Protein AF-A0A6P7G5J7-F1 (afdb_monomer_lite)

Structure (mmCIF, N/CA/C/O backbone):
data_AF-A0A6P7G5J7-F1
#
_entry.id   AF-A0A6P7G5J7-F1
#
loop_
_atom_site.group_PDB
_atom_site.id
_atom_site.type_symbol
_atom_site.label_atom_id
_atom_site.label_alt_id
_atom_site.label_comp_id
_atom_site.label_asym_id
_atom_site.label_entity_id
_atom_site.label_seq_id
_atom_site.pdbx_PDB_ins_code
_atom_site.Cartn_x
_atom_site.Cartn_y
_atom_site.Cartn_z
_atom_site.occupancy
_atom_site.B_iso_or_equiv
_atom_site.auth_seq_id
_atom_site.auth_comp_id
_atom_site.auth_asym_id
_atom_site.auth_atom_id
_atom_site.pdbx_PDB_model_num
ATOM 1 N N . MET A 1 1 ? -29.797 8.808 -17.579 1.00 51.16 1 MET A N 1
ATOM 2 C CA . MET A 1 1 ? -28.563 9.620 -17.693 1.00 51.16 1 MET A CA 1
ATOM 3 C C . MET A 1 1 ? -28.297 10.462 -16.446 1.00 51.16 1 MET A C 1
ATOM 5 O O . MET A 1 1 ? -27.320 10.175 -15.778 1.00 51.16 1 MET A O 1
ATOM 9 N N . LYS A 1 2 ? -29.173 11.398 -16.034 1.00 41.66 2 LYS A N 1
ATOM 10 C CA . LYS A 1 2 ? -28.942 12.222 -14.821 1.00 41.66 2 LYS A CA 1
ATOM 11 C C . LYS A 1 2 ? -28.760 11.422 -13.517 1.00 41.66 2 LYS A C 1
ATOM 13 O O . LYS A 1 2 ? -27.904 11.773 -12.726 1.00 41.66 2 LYS A O 1
ATOM 18 N N . LYS A 1 3 ? -29.496 10.318 -13.315 1.00 38.56 3 LYS A N 1
ATOM 19 C CA . LYS A 1 3 ? -29.388 9.485 -12.096 1.00 38.56 3 LYS A CA 1
ATOM 20 C C . LYS A 1 3 ? -28.035 8.772 -11.934 1.00 38.56 3 LYS A C 1
ATOM 22 O O . LYS A 1 3 ? -27.563 8.661 -10.816 1.00 38.56 3 LYS A O 1
ATOM 27 N N . ILE A 1 4 ? -27.414 8.334 -13.034 1.00 55.72 4 ILE A N 1
ATOM 28 C CA . ILE A 1 4 ? -26.093 7.675 -13.016 1.00 55.72 4 ILE A CA 1
ATOM 29 C C . ILE A 1 4 ? -25.007 8.699 -12.684 1.00 55.72 4 ILE A C 1
ATOM 31 O O . ILE A 1 4 ? -24.205 8.457 -11.797 1.00 55.72 4 ILE A O 1
ATOM 35 N N . VAL A 1 5 ? -25.066 9.877 -13.312 1.00 53.00 5 VAL A N 1
ATOM 36 C CA . VAL A 1 5 ? -24.127 10.981 -13.055 1.00 53.00 5 VAL A CA 1
ATOM 37 C C . VAL A 1 5 ? -24.257 11.511 -11.623 1.00 53.00 5 VAL A C 1
ATOM 39 O O . VAL A 1 5 ? -23.260 11.797 -10.978 1.00 53.00 5 VAL A O 1
ATOM 42 N N . ILE A 1 6 ? -25.479 11.592 -11.087 1.00 53.84 6 ILE A N 1
ATOM 43 C CA . ILE A 1 6 ? -25.705 11.967 -9.684 1.00 53.84 6 ILE A CA 1
ATOM 44 C C . ILE A 1 6 ? -25.124 10.912 -8.742 1.00 53.84 6 ILE A C 1
ATOM 46 O O . ILE A 1 6 ? -24.536 11.287 -7.741 1.00 53.84 6 ILE A O 1
ATOM 50 N N . CYS A 1 7 ? -25.245 9.620 -9.063 1.00 50.38 7 CYS A N 1
ATOM 51 C CA . CYS A 1 7 ? -24.717 8.543 -8.228 1.00 50.38 7 CYS A CA 1
ATOM 52 C C . CYS A 1 7 ? -23.184 8.521 -8.224 1.00 50.38 7 CYS A C 1
ATOM 54 O O . CYS A 1 7 ? -22.593 8.385 -7.163 1.00 50.38 7 CYS A O 1
ATOM 56 N N . THR A 1 8 ? -22.542 8.730 -9.377 1.00 57.41 8 THR A N 1
ATOM 57 C CA . THR A 1 8 ? -21.076 8.819 -9.469 1.00 57.41 8 THR A CA 1
ATOM 58 C C . THR A 1 8 ? -20.538 10.080 -8.798 1.00 57.41 8 THR A C 1
ATOM 60 O O . THR A 1 8 ? -19.510 10.018 -8.142 1.00 57.41 8 THR A O 1
ATOM 63 N N . ILE A 1 9 ? -21.244 11.214 -8.901 1.00 57.28 9 ILE A N 1
ATOM 64 C CA . ILE A 1 9 ? -20.874 12.458 -8.207 1.00 57.28 9 ILE A CA 1
ATOM 65 C C . ILE A 1 9 ? -21.095 12.331 -6.693 1.00 57.28 9 ILE A C 1
ATOM 67 O O . ILE A 1 9 ? -20.261 12.802 -5.930 1.00 57.28 9 ILE A O 1
ATOM 71 N N . LEU A 1 10 ? -22.172 11.672 -6.243 1.00 55.81 10 LEU A N 1
ATOM 72 C CA . LEU A 1 10 ? -22.393 11.398 -4.817 1.00 55.81 10 LEU A CA 1
ATOM 73 C C . LEU A 1 10 ? -21.332 10.453 -4.255 1.00 55.81 10 LEU A C 1
ATOM 75 O O . LEU A 1 10 ? -20.874 10.671 -3.143 1.00 55.81 10 LEU A O 1
ATOM 79 N N . PHE A 1 11 ? -20.955 9.423 -5.014 1.00 59.53 11 PHE A N 1
ATOM 80 C CA . PHE A 1 11 ? -19.920 8.471 -4.624 1.00 59.53 11 PHE A CA 1
ATOM 81 C C . PHE A 1 11 ? -18.559 9.168 -4.526 1.00 59.53 11 PHE A C 1
ATOM 83 O O . PHE A 1 11 ? -17.889 9.055 -3.511 1.00 59.53 11 PHE A O 1
ATOM 90 N N . TYR A 1 12 ? -18.222 10.008 -5.509 1.00 59.34 12 TYR A N 1
ATOM 91 C CA . TYR A 1 12 ? -17.001 10.816 -5.497 1.00 59.34 12 TYR A CA 1
ATOM 92 C C . TYR A 1 12 ? -16.969 11.813 -4.324 1.00 59.34 12 TYR A C 1
ATOM 94 O O . TYR A 1 12 ? -15.957 11.933 -3.643 1.00 59.34 12 TYR A O 1
ATOM 102 N N . LEU A 1 13 ? -18.090 12.489 -4.033 1.00 55.44 13 LEU A N 1
ATOM 103 C CA . LEU A 1 13 ? -18.217 13.400 -2.885 1.00 55.44 13 LEU A CA 1
ATOM 104 C C . LEU A 1 13 ? -18.163 12.670 -1.535 1.00 55.44 13 LEU A C 1
ATOM 106 O O . LEU A 1 13 ? -17.627 13.213 -0.574 1.00 55.44 13 LEU A O 1
ATOM 110 N N . PHE A 1 14 ? -18.702 11.454 -1.458 1.00 57.22 14 PHE A N 1
ATOM 111 C CA . PHE A 1 14 ? -18.655 10.619 -0.260 1.00 57.22 14 PHE A CA 1
ATOM 112 C C . PHE A 1 14 ? -17.237 10.099 0.002 1.00 57.22 14 PHE A C 1
ATOM 114 O O . PHE A 1 14 ? -16.757 10.190 1.129 1.00 57.22 14 PHE A O 1
ATOM 121 N N . SER A 1 15 ? -16.522 9.670 -1.044 1.00 56.22 15 SER A N 1
ATOM 122 C CA . SER A 1 15 ? -15.123 9.252 -0.942 1.00 56.22 15 SER A CA 1
ATOM 123 C C . SER A 1 15 ? -14.214 10.368 -0.421 1.00 56.22 15 SER A C 1
ATOM 125 O O . SER A 1 15 ? -13.248 10.051 0.262 1.00 56.22 15 SER A O 1
ATOM 127 N N . ILE A 1 16 ? -14.501 11.649 -0.683 1.00 56.72 16 ILE A N 1
ATOM 128 C CA . ILE A 1 16 ? -13.696 12.791 -0.193 1.00 56.72 16 ILE A CA 1
ATOM 129 C C . ILE A 1 16 ? -13.901 13.046 1.315 1.00 56.72 16 ILE A C 1
ATOM 131 O O . ILE A 1 16 ? -13.010 13.565 1.975 1.00 56.72 16 ILE A O 1
ATOM 135 N N . ALA A 1 17 ? -15.040 12.652 1.893 1.00 56.09 17 ALA A N 1
ATOM 136 C CA . ALA A 1 17 ? -15.382 12.937 3.293 1.00 56.09 17 ALA A CA 1
ATOM 137 C C . ALA A 1 17 ? -14.963 11.839 4.293 1.00 56.09 17 ALA A C 1
ATOM 139 O O . ALA A 1 17 ? -15.241 11.952 5.489 1.00 56.09 17 ALA A O 1
ATOM 140 N N . GLN A 1 18 ? -14.347 10.754 3.821 1.00 57.25 18 GLN A N 1
ATOM 141 C CA . GLN A 1 18 ? -14.057 9.581 4.641 1.00 57.25 18 GLN A CA 1
ATOM 142 C C . GLN A 1 18 ? -12.761 9.783 5.445 1.00 57.25 18 GLN A C 1
ATOM 144 O O . GLN A 1 18 ? -11.686 9.935 4.873 1.00 57.25 18 GLN A O 1
ATOM 149 N N . SER A 1 19 ? -12.859 9.720 6.776 1.00 66.75 19 SER A N 1
ATOM 150 C CA . SER A 1 19 ? -11.716 9.766 7.704 1.00 66.75 19 SER A CA 1
ATOM 151 C C . SER A 1 19 ? -10.911 8.462 7.775 1.00 66.75 19 SER A C 1
ATOM 153 O O . SER A 1 19 ? -10.028 8.351 8.611 1.00 66.75 19 SER A O 1
ATOM 155 N N . ASN A 1 20 ? -11.280 7.453 6.988 1.00 82.25 20 ASN A N 1
ATOM 156 C CA . ASN A 1 20 ? -10.673 6.125 6.972 1.00 82.25 20 ASN A CA 1
ATOM 157 C C . ASN A 1 20 ? -10.492 5.684 5.519 1.00 82.25 20 ASN A C 1
ATOM 159 O O . ASN A 1 20 ? -11.164 6.205 4.622 1.00 82.25 20 ASN A O 1
ATOM 163 N N . LEU A 1 21 ? -9.644 4.686 5.289 1.00 89.06 21 LEU A N 1
ATOM 164 C CA . LEU A 1 21 ? -9.471 4.125 3.953 1.00 89.06 21 LEU A CA 1
ATOM 165 C C . LEU A 1 21 ? -10.688 3.285 3.543 1.00 89.06 21 LEU A C 1
ATOM 167 O O . LEU A 1 21 ? -11.358 2.657 4.367 1.00 89.06 21 LEU A O 1
ATOM 171 N N . GLU A 1 22 ? -10.971 3.264 2.242 1.00 91.25 22 GLU A N 1
ATOM 172 C CA . GLU A 1 22 ? -12.035 2.437 1.677 1.00 91.25 22 GLU A CA 1
ATOM 173 C C . GLU A 1 22 ? -11.659 0.952 1.777 1.00 91.25 22 GLU A C 1
ATOM 175 O O . GLU A 1 22 ? -10.608 0.540 1.282 1.00 91.25 22 GLU A O 1
ATOM 180 N N . VAL A 1 23 ? -12.512 0.156 2.436 1.00 93.25 23 VAL A N 1
ATOM 181 C CA . VAL A 1 23 ? -12.349 -1.301 2.525 1.00 93.25 23 VAL A CA 1
ATOM 182 C C . VAL A 1 23 ? -12.931 -1.939 1.277 1.00 93.25 23 VAL A C 1
ATOM 184 O O . VAL A 1 23 ? -14.137 -1.849 1.054 1.00 93.25 23 VAL A O 1
ATOM 187 N N . VAL A 1 24 ? -12.097 -2.648 0.524 1.00 94.94 24 VAL A N 1
ATOM 188 C CA . VAL A 1 24 ? -12.518 -3.400 -0.663 1.00 94.94 24 VAL A CA 1
ATOM 189 C C . VAL A 1 24 ? -12.300 -4.896 -0.459 1.00 94.94 24 VAL A C 1
ATOM 191 O O . VAL A 1 24 ? -11.467 -5.318 0.344 1.00 94.94 24 VAL A O 1
ATOM 194 N N . GLN A 1 25 ? -13.071 -5.715 -1.171 1.00 94.00 25 GLN A N 1
ATOM 195 C CA . GLN A 1 25 ? -12.894 -7.172 -1.182 1.00 94.00 25 GLN A CA 1
ATOM 196 C C . GLN A 1 25 ? -11.885 -7.597 -2.258 1.00 94.00 25 GLN A C 1
ATOM 198 O O . GLN A 1 25 ? -11.634 -6.855 -3.205 1.00 94.00 25 GLN A O 1
ATOM 203 N N . ASP A 1 26 ? -11.357 -8.820 -2.163 1.00 93.88 26 ASP A N 1
ATOM 204 C CA . ASP A 1 26 ? -10.349 -9.348 -3.098 1.00 93.88 26 ASP A CA 1
ATOM 205 C C . ASP A 1 26 ? -10.775 -9.239 -4.576 1.00 93.88 26 ASP A C 1
ATOM 207 O O . ASP A 1 26 ? -9.980 -8.845 -5.429 1.00 93.88 26 ASP A O 1
ATOM 211 N N . GLU A 1 27 ? -12.034 -9.549 -4.901 1.00 92.94 27 GLU A N 1
ATOM 212 C CA . GLU A 1 27 ? -12.549 -9.464 -6.277 1.00 92.94 27 GLU A CA 1
ATOM 213 C C . GLU A 1 27 ? -12.561 -8.025 -6.812 1.00 92.94 27 GLU A C 1
ATOM 215 O O . GLU A 1 27 ? -12.202 -7.776 -7.966 1.00 92.94 27 GLU A O 1
ATOM 220 N N . GLU A 1 28 ? -12.946 -7.076 -5.961 1.00 94.38 28 GLU A N 1
ATOM 221 C CA . GLU A 1 28 ? -12.991 -5.654 -6.286 1.00 94.38 28 GLU A CA 1
ATOM 222 C C . GLU A 1 28 ? -11.585 -5.073 -6.412 1.00 94.38 28 GLU A C 1
ATOM 224 O O . GLU A 1 28 ? -11.302 -4.371 -7.383 1.00 94.38 28 GLU A O 1
ATOM 229 N N . LEU A 1 29 ? -10.674 -5.449 -5.511 1.00 94.38 29 LEU A N 1
ATOM 230 C CA . LEU A 1 29 ? -9.266 -5.090 -5.613 1.00 94.38 29 LEU A CA 1
ATOM 231 C C . LEU A 1 29 ? -8.676 -5.561 -6.948 1.00 94.38 29 LEU A C 1
ATOM 233 O O . LEU A 1 29 ? -8.017 -4.797 -7.651 1.00 94.38 29 LEU A O 1
ATOM 237 N N . MET A 1 30 ? -8.932 -6.813 -7.329 1.00 94.31 30 MET A N 1
ATOM 238 C CA . MET A 1 30 ? -8.452 -7.358 -8.599 1.00 94.31 30 MET A CA 1
ATOM 239 C C . MET A 1 30 ? -9.044 -6.627 -9.806 1.00 94.31 30 MET A C 1
ATOM 241 O O . MET A 1 30 ? -8.376 -6.509 -10.835 1.00 94.31 30 MET A O 1
ATOM 245 N N . ASN A 1 31 ? -10.279 -6.135 -9.703 1.00 94.44 31 ASN A N 1
ATOM 246 C CA . ASN A 1 31 ? -10.868 -5.285 -10.728 1.00 94.44 31 ASN A CA 1
ATOM 247 C C . ASN A 1 31 ? -10.163 -3.921 -10.792 1.00 94.44 31 ASN A C 1
ATOM 249 O O . ASN A 1 31 ? -9.727 -3.536 -11.874 1.00 94.44 31 ASN A O 1
ATOM 253 N N . LEU A 1 32 ? -9.956 -3.255 -9.650 1.00 94.31 32 LEU A N 1
ATOM 254 C CA . LEU A 1 32 ? -9.234 -1.979 -9.564 1.00 94.31 32 LEU A CA 1
ATOM 255 C C . LEU A 1 32 ? -7.828 -2.079 -10.161 1.00 94.31 32 LEU A C 1
ATOM 257 O O . LEU A 1 32 ? -7.461 -1.261 -10.995 1.00 94.31 32 LEU A O 1
ATOM 261 N N . ILE A 1 33 ? -7.063 -3.117 -9.814 1.00 94.56 33 ILE A N 1
ATOM 262 C CA . ILE A 1 33 ? -5.709 -3.343 -10.351 1.00 94.56 33 ILE A CA 1
ATOM 263 C C . ILE A 1 33 ? -5.716 -3.491 -11.885 1.00 94.56 33 ILE A C 1
ATOM 265 O O . ILE A 1 33 ? -4.732 -3.155 -12.544 1.00 94.56 33 ILE A O 1
ATOM 269 N N . ARG A 1 34 ? -6.801 -4.015 -12.471 1.00 94.06 34 ARG A N 1
ATOM 270 C CA . ARG A 1 34 ? -6.931 -4.205 -13.925 1.00 94.06 34 ARG A CA 1
ATOM 271 C C . ARG A 1 34 ? -7.385 -2.947 -14.653 1.00 94.06 34 ARG A C 1
ATOM 273 O O . ARG A 1 34 ? -6.992 -2.751 -15.801 1.00 94.06 34 ARG A O 1
ATOM 280 N N . THR A 1 35 ? -8.260 -2.156 -14.041 1.00 94.62 35 THR A N 1
ATOM 281 C CA . THR A 1 35 ? -8.862 -0.981 -14.683 1.00 94.62 35 THR A CA 1
ATOM 282 C C . THR A 1 35 ? -8.034 0.276 -14.470 1.00 94.62 35 THR A C 1
ATOM 284 O O . THR A 1 35 ? -7.928 1.103 -15.374 1.00 94.62 35 THR A O 1
ATOM 287 N N . GLU A 1 36 ? -7.428 0.408 -13.295 1.00 94.94 36 GLU A N 1
ATOM 288 C CA . GLU A 1 36 ? -6.725 1.605 -12.864 1.00 94.94 36 GLU A CA 1
ATOM 289 C C . GLU A 1 36 ? -5.216 1.466 -13.048 1.00 94.94 36 GLU A C 1
ATOM 291 O O . GLU A 1 36 ? -4.619 0.405 -12.866 1.00 94.94 36 GLU A O 1
ATOM 296 N N . LYS A 1 37 ? -4.568 2.578 -13.405 1.00 94.44 37 LYS A N 1
ATOM 297 C CA . LYS A 1 37 ? -3.117 2.595 -13.643 1.00 94.44 37 LYS A CA 1
ATOM 298 C C . LYS A 1 37 ? -2.316 2.491 -12.352 1.00 94.44 37 LYS A C 1
ATOM 300 O O . LYS A 1 37 ? -1.255 1.877 -12.344 1.00 94.44 37 LYS A O 1
ATOM 305 N N . HIS A 1 38 ? -2.805 3.114 -11.288 1.00 96.31 38 HIS A N 1
ATOM 306 C CA . HIS A 1 38 ? -2.085 3.278 -10.035 1.00 96.31 38 HIS A CA 1
ATOM 307 C C . HIS A 1 38 ? -3.022 2.943 -8.880 1.00 96.31 38 HIS A C 1
ATOM 309 O O . HIS A 1 38 ? -4.044 3.606 -8.701 1.00 96.31 38 HIS A O 1
ATOM 315 N N . VAL A 1 39 ? -2.681 1.913 -8.108 1.00 96.75 39 VAL A N 1
ATOM 316 C CA . VAL A 1 39 ? -3.473 1.472 -6.953 1.00 96.75 39 VAL A CA 1
ATOM 317 C C . VAL A 1 39 ? -2.530 1.184 -5.795 1.00 96.75 39 VAL A C 1
ATOM 319 O O . VAL A 1 39 ? -1.626 0.366 -5.920 1.00 96.75 39 VAL A O 1
ATOM 322 N N . ILE A 1 40 ? -2.722 1.856 -4.671 1.00 96.75 40 ILE A N 1
ATOM 323 C CA . ILE A 1 40 ? -2.019 1.632 -3.412 1.00 96.75 40 ILE A CA 1
ATOM 324 C C . ILE A 1 40 ? -2.954 0.855 -2.494 1.00 96.75 40 ILE A C 1
ATOM 326 O O . ILE A 1 40 ? -4.102 1.243 -2.277 1.00 96.75 40 ILE A O 1
ATOM 330 N N . VAL A 1 41 ? -2.451 -0.256 -1.971 1.00 96.38 41 VAL A N 1
ATOM 331 C CA . VAL A 1 41 ? -3.218 -1.215 -1.183 1.00 96.38 41 VAL A CA 1
ATOM 332 C C . VAL A 1 41 ? -2.527 -1.428 0.149 1.00 96.38 41 VAL A C 1
ATOM 334 O O . VAL A 1 41 ? -1.368 -1.847 0.186 1.00 96.38 41 VAL A O 1
ATOM 337 N N . LEU A 1 42 ? -3.258 -1.181 1.232 1.00 96.19 42 LEU A N 1
ATOM 338 C CA . LEU A 1 42 ? -2.882 -1.608 2.573 1.00 96.19 42 LEU A CA 1
ATOM 339 C C . LEU A 1 42 ? -3.550 -2.952 2.877 1.00 96.19 42 LEU A C 1
ATOM 341 O O . LEU A 1 42 ? -4.763 -3.019 3.078 1.00 96.19 42 LEU A O 1
ATOM 345 N N . PHE A 1 43 ? -2.762 -4.020 2.938 1.00 95.25 43 PHE A N 1
ATOM 346 C CA . PHE A 1 43 ? -3.212 -5.284 3.506 1.00 95.25 43 PHE A CA 1
ATOM 347 C C . PHE A 1 43 ? -3.097 -5.218 5.027 1.00 95.25 43 PHE A C 1
ATOM 349 O O . PHE A 1 43 ? -2.013 -4.997 5.575 1.00 95.25 43 PHE A O 1
ATOM 356 N N . SER A 1 44 ? -4.233 -5.407 5.689 1.00 93.50 44 SER A N 1
ATOM 357 C CA . SER A 1 44 ? -4.411 -5.279 7.132 1.00 93.50 44 SER A CA 1
ATOM 358 C C . SER A 1 44 ? -5.059 -6.538 7.718 1.00 93.50 44 SER A C 1
ATOM 360 O O . SER A 1 44 ? -5.664 -7.347 7.008 1.00 93.50 44 SER A O 1
ATOM 362 N N . ARG A 1 45 ? -4.953 -6.688 9.038 1.00 90.94 45 ARG A N 1
ATOM 363 C CA . ARG A 1 45 ? -5.637 -7.714 9.828 1.00 90.94 45 ARG A CA 1
ATOM 364 C C . ARG A 1 45 ? -6.398 -7.056 10.962 1.00 90.94 45 ARG A C 1
ATOM 366 O O . ARG A 1 45 ? -5.979 -6.037 11.506 1.00 90.94 45 ARG A O 1
ATOM 373 N N . LYS A 1 46 ? -7.479 -7.699 11.389 1.00 87.50 46 LYS A N 1
ATOM 374 C CA . LYS A 1 46 ? -8.169 -7.320 12.626 1.00 87.50 46 LYS A CA 1
ATOM 375 C C . LYS A 1 46 ? -7.238 -7.393 13.842 1.00 87.50 46 LYS A C 1
ATOM 377 O O . LYS A 1 46 ? -6.417 -8.303 13.954 1.00 87.50 46 LYS A O 1
ATOM 382 N N . TYR A 1 47 ? -7.445 -6.476 14.789 1.00 85.88 47 TYR A N 1
ATOM 383 C CA . TYR A 1 47 ? -6.706 -6.400 16.059 1.00 85.88 47 TYR A CA 1
ATOM 384 C C . TYR A 1 47 ? -5.193 -6.180 15.881 1.00 85.88 47 TYR A C 1
ATOM 386 O O . TYR A 1 47 ? -4.381 -6.796 16.572 1.00 85.88 47 TYR A O 1
ATOM 394 N N . CYS A 1 48 ? -4.821 -5.307 14.946 1.00 88.44 48 CYS A N 1
ATOM 395 C CA . CYS A 1 48 ? -3.442 -4.998 14.591 1.00 88.44 48 CYS A CA 1
ATOM 396 C C . CYS A 1 48 ? -3.156 -3.502 14.802 1.00 88.44 48 CYS A C 1
ATOM 398 O O . CYS A 1 48 ? -3.478 -2.679 13.954 1.00 88.44 48 CYS A O 1
ATOM 400 N N . GLU A 1 49 ? -2.502 -3.154 15.913 1.00 90.44 49 GLU A N 1
ATOM 401 C CA . GLU A 1 49 ? -2.179 -1.755 16.252 1.00 90.44 49 GLU A CA 1
A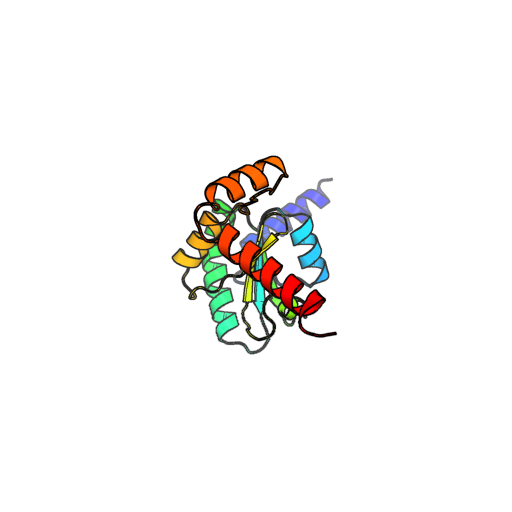TOM 402 C C . GLU A 1 49 ? -1.262 -1.094 15.209 1.00 90.44 49 GLU A C 1
ATOM 404 O O . GLU A 1 49 ? -1.436 0.066 14.843 1.00 90.44 49 GLU A O 1
ATOM 409 N N . SER A 1 50 ? -0.294 -1.843 14.671 1.00 90.50 50 SER A N 1
ATOM 410 C CA . SER A 1 50 ? 0.562 -1.343 13.592 1.00 90.50 50 SER A CA 1
ATOM 411 C C . SER A 1 50 ? -0.228 -1.064 12.315 1.00 90.50 50 SER A C 1
ATOM 413 O O . SER A 1 50 ? 0.114 -0.133 11.594 1.00 90.50 50 SER A O 1
ATOM 415 N N . CYS A 1 51 ? -1.283 -1.828 12.037 1.00 92.56 51 CYS A N 1
ATOM 416 C CA . CYS A 1 51 ? -2.132 -1.620 10.873 1.00 92.56 51 CYS A CA 1
ATOM 417 C C . CYS A 1 51 ? -2.921 -0.310 10.991 1.00 92.56 51 CYS A C 1
ATOM 419 O O . CYS A 1 51 ? -2.987 0.433 10.015 1.00 92.56 51 CYS A O 1
ATOM 421 N N . ASP A 1 52 ? -3.422 0.006 12.189 1.00 92.31 52 ASP A N 1
ATOM 422 C CA . ASP A 1 52 ? -4.114 1.271 12.463 1.00 92.31 52 ASP A CA 1
ATOM 423 C C . ASP A 1 52 ? -3.178 2.472 12.247 1.00 92.31 52 ASP A C 1
ATOM 425 O O . ASP A 1 52 ? -3.566 3.472 11.646 1.00 92.31 52 ASP A O 1
ATOM 429 N N . ASN A 1 53 ? -1.910 2.360 12.662 1.00 92.81 53 ASN A N 1
ATOM 430 C CA . ASN A 1 53 ? -0.912 3.406 12.416 1.00 92.81 53 ASN A CA 1
ATOM 431 C C . ASN A 1 53 ? -0.670 3.618 10.913 1.00 92.81 53 ASN A C 1
ATOM 433 O O . ASN A 1 53 ? -0.676 4.754 10.452 1.00 92.81 53 ASN A O 1
ATOM 437 N N . TYR A 1 54 ? -0.515 2.541 10.136 1.00 93.88 54 TYR A N 1
ATOM 438 C CA . TYR A 1 54 ? -0.375 2.643 8.677 1.00 93.88 54 TYR A CA 1
ATOM 439 C C . TYR A 1 54 ? -1.611 3.257 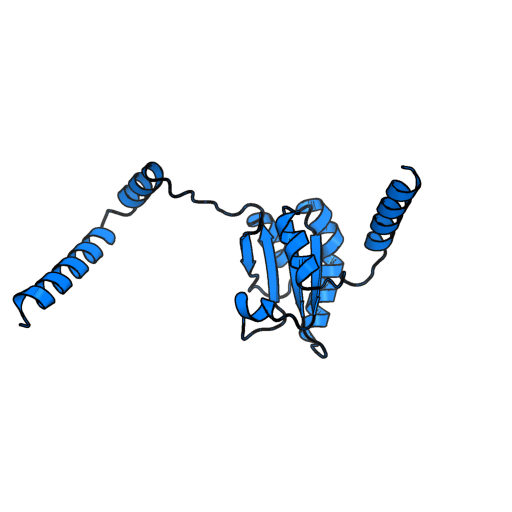8.011 1.00 93.88 54 TYR A C 1
ATOM 441 O O . TYR A 1 54 ? -1.473 4.055 7.087 1.00 93.88 54 TYR A O 1
ATOM 449 N N . GLU A 1 55 ? -2.813 2.895 8.463 1.00 93.31 55 GLU A N 1
ATOM 450 C CA . GLU A 1 55 ? -4.059 3.457 7.940 1.00 93.31 55 GLU A CA 1
ATOM 451 C C . GLU A 1 55 ? -4.156 4.967 8.199 1.00 93.31 55 GLU A C 1
ATOM 453 O O . GLU A 1 55 ? -4.538 5.714 7.296 1.00 93.31 55 GLU A O 1
ATOM 458 N N . ASN A 1 56 ? -3.768 5.422 9.394 1.00 92.19 56 ASN A N 1
ATOM 459 C CA . ASN A 1 56 ? -3.793 6.838 9.758 1.00 92.19 56 ASN A CA 1
ATOM 460 C C . ASN A 1 56 ? -2.845 7.675 8.890 1.00 92.19 56 ASN A C 1
ATOM 462 O O . ASN A 1 56 ? -3.275 8.679 8.323 1.00 92.19 56 ASN A O 1
ATOM 466 N N . GLU A 1 57 ? -1.595 7.237 8.729 1.00 92.06 57 GLU A N 1
ATOM 467 C CA . GLU A 1 57 ? -0.612 7.956 7.903 1.00 92.06 57 GLU A CA 1
ATOM 468 C C . GLU A 1 57 ? -1.037 7.994 6.427 1.00 92.06 57 GLU A C 1
ATOM 470 O O . GLU A 1 57 ? -1.033 9.042 5.782 1.00 92.06 57 GLU A O 1
ATOM 475 N N . LEU A 1 58 ? -1.519 6.868 5.884 1.00 93.06 58 LEU A N 1
ATOM 476 C CA . LEU A 1 58 ? -2.027 6.821 4.508 1.00 93.06 58 LEU A CA 1
ATOM 477 C C . LEU A 1 58 ? -3.273 7.683 4.302 1.00 93.06 58 LEU A C 1
ATOM 479 O O . LEU A 1 58 ? -3.487 8.190 3.202 1.00 93.06 58 LEU A O 1
ATOM 483 N N . THR A 1 59 ? -4.096 7.846 5.336 1.00 91.75 59 THR A N 1
ATOM 484 C CA . THR A 1 59 ? -5.249 8.748 5.295 1.00 91.75 59 THR A CA 1
ATOM 485 C C . THR A 1 59 ? -4.794 10.206 5.272 1.00 91.75 59 THR A C 1
ATOM 487 O O . THR A 1 59 ? -5.336 10.981 4.486 1.00 91.75 59 THR A O 1
ATOM 490 N N . GLY A 1 60 ? -3.776 10.567 6.063 1.00 90.12 60 GLY A N 1
ATOM 491 C CA . GLY A 1 60 ? -3.168 11.901 6.045 1.00 90.12 60 GLY A CA 1
ATOM 492 C C . GLY A 1 60 ? -2.547 12.250 4.690 1.00 90.12 60 GLY A C 1
ATOM 493 O O . GLY A 1 60 ? -2.766 13.338 4.169 1.00 90.12 60 GLY A O 1
ATOM 494 N N . LEU A 1 61 ? -1.865 11.286 4.071 1.00 91.25 61 LEU A N 1
ATOM 495 C CA . LEU A 1 61 ? -1.240 11.424 2.753 1.00 91.25 61 LEU A CA 1
ATOM 496 C C . LEU A 1 61 ? -2.195 11.311 1.558 1.00 91.25 61 LEU A C 1
ATOM 498 O O . LEU A 1 61 ? -1.777 11.487 0.410 1.00 91.25 61 LEU A O 1
ATOM 502 N N . ARG A 1 62 ? -3.458 10.942 1.779 1.00 90.38 62 ARG A N 1
ATOM 503 C CA . ARG A 1 62 ? -4.361 10.536 0.696 1.00 90.38 62 ARG A CA 1
ATOM 504 C C . ARG A 1 62 ? -4.553 11.627 -0.353 1.00 90.38 62 ARG A C 1
ATOM 506 O O . ARG A 1 62 ? -4.563 11.314 -1.542 1.00 90.38 62 ARG A O 1
ATOM 513 N N . GLU A 1 63 ? -4.706 12.877 0.076 1.00 89.50 63 GLU A N 1
ATOM 514 C CA . GLU A 1 63 ? -4.875 14.019 -0.829 1.00 89.50 63 GLU A CA 1
ATOM 515 C C . GLU A 1 63 ? -3.634 14.194 -1.720 1.00 89.50 63 GLU A C 1
ATOM 517 O O . GLU A 1 63 ? -3.753 14.149 -2.945 1.00 89.50 63 GLU A O 1
ATOM 522 N N . ASP A 1 64 ? -2.438 14.234 -1.125 1.00 92.19 64 ASP A N 1
ATOM 523 C CA . ASP A 1 64 ? -1.164 14.368 -1.846 1.00 92.19 64 ASP A CA 1
ATOM 524 C C . ASP A 1 64 ? -0.916 13.215 -2.830 1.00 92.19 64 ASP A C 1
ATOM 526 O O . ASP A 1 64 ? -0.432 13.418 -3.951 1.00 92.19 64 ASP A O 1
ATOM 530 N N . ILE A 1 65 ? -1.267 11.986 -2.436 1.00 92.25 65 ILE A N 1
ATOM 531 C CA . ILE A 1 65 ? -1.177 10.795 -3.286 1.00 92.25 65 ILE A CA 1
ATOM 532 C C . ILE A 1 65 ? -2.095 10.930 -4.502 1.00 92.25 65 ILE A C 1
ATOM 534 O O . ILE A 1 65 ? -1.676 10.645 -5.630 1.00 92.25 65 ILE A O 1
ATOM 538 N N . VAL A 1 66 ? -3.344 11.350 -4.299 1.00 90.44 66 VAL A N 1
ATOM 539 C CA . VAL A 1 66 ? -4.306 11.514 -5.393 1.00 90.44 66 VAL A CA 1
ATOM 540 C C . VAL A 1 66 ? -3.848 12.625 -6.336 1.00 90.44 66 VAL A C 1
ATOM 542 O O . VAL A 1 66 ? -3.855 12.420 -7.548 1.00 90.44 66 VAL A O 1
ATOM 545 N N . GLU A 1 67 ? -3.371 13.754 -5.814 1.00 90.62 67 GLU A N 1
ATOM 546 C CA . GLU A 1 67 ? -2.891 14.870 -6.636 1.00 90.62 67 GLU A CA 1
ATOM 547 C C . GLU A 1 67 ? -1.612 14.528 -7.418 1.00 90.62 67 GLU A C 1
ATOM 549 O O . GLU A 1 67 ? -1.498 14.834 -8.608 1.00 90.62 67 GLU A O 1
ATOM 554 N N . THR A 1 68 ? -0.655 13.847 -6.784 1.00 91.75 68 THR A N 1
ATOM 555 C CA . THR A 1 68 ? 0.679 13.602 -7.360 1.00 91.75 68 THR A CA 1
ATOM 556 C C . THR A 1 68 ? 0.726 12.335 -8.217 1.00 91.75 68 THR A C 1
ATOM 558 O O . THR A 1 68 ? 1.279 12.300 -9.329 1.00 91.75 68 THR A O 1
ATOM 561 N N . LEU A 1 69 ? 0.165 11.243 -7.702 1.00 91.75 69 LEU A N 1
ATOM 562 C CA . LEU A 1 69 ? 0.238 9.924 -8.327 1.00 91.75 69 LEU A CA 1
ATOM 563 C C . LEU A 1 69 ? -1.003 9.618 -9.160 1.00 91.75 69 LEU A C 1
ATOM 565 O O . LEU A 1 69 ? -0.904 8.816 -10.093 1.00 91.75 69 LEU A O 1
ATOM 569 N N . ASN A 1 70 ? -2.128 10.288 -8.885 1.00 92.38 70 ASN A N 1
ATOM 570 C CA . ASN A 1 70 ? -3.437 9.933 -9.429 1.00 92.38 70 ASN A CA 1
ATOM 571 C C . ASN A 1 70 ? -3.720 8.442 -9.182 1.00 92.38 70 ASN A C 1
ATOM 573 O O . ASN A 1 70 ? -4.039 7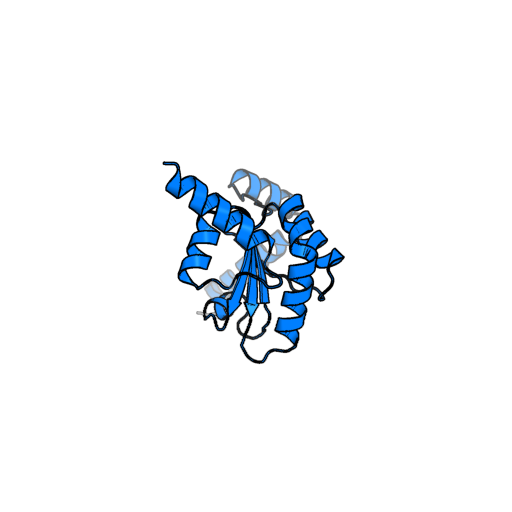.688 -10.107 1.00 92.38 70 ASN A O 1
ATOM 577 N N . ALA A 1 71 ? -3.487 8.024 -7.934 1.00 92.88 71 ALA A N 1
ATOM 578 C CA . ALA A 1 71 ? -3.584 6.647 -7.479 1.00 92.88 71 ALA A CA 1
ATOM 579 C C . ALA A 1 71 ? -4.795 6.450 -6.567 1.00 92.88 71 ALA A C 1
ATOM 581 O O . ALA A 1 71 ? -5.120 7.309 -5.749 1.00 92.88 71 ALA A O 1
ATOM 582 N N . TRP A 1 72 ? -5.426 5.287 -6.684 1.00 93.69 72 TRP A N 1
ATOM 583 C CA . TRP A 1 72 ? -6.453 4.846 -5.746 1.00 93.69 72 TRP A CA 1
ATOM 584 C C . TRP A 1 72 ? -5.793 4.335 -4.473 1.00 93.69 72 TRP A C 1
ATOM 586 O O . TRP A 1 72 ? -4.841 3.569 -4.566 1.00 93.69 72 TRP A O 1
ATOM 596 N N . VAL A 1 73 ? -6.287 4.732 -3.302 1.00 94.50 73 VAL A N 1
ATOM 597 C CA . VAL A 1 73 ? -5.783 4.251 -2.006 1.00 94.50 73 VAL A CA 1
ATOM 598 C C . VAL A 1 73 ? -6.894 3.472 -1.323 1.00 94.50 73 VAL A C 1
ATOM 600 O O . VAL A 1 73 ? -7.934 4.041 -0.997 1.00 94.50 73 VAL A O 1
ATOM 603 N N . VAL A 1 74 ? -6.678 2.173 -1.136 1.00 95.12 74 VAL A N 1
ATOM 604 C CA . VAL A 1 74 ? -7.666 1.244 -0.573 1.00 95.12 74 VAL A CA 1
ATOM 605 C C . VAL A 1 74 ? -7.028 0.361 0.493 1.00 95.12 74 VAL A C 1
ATOM 607 O O . VAL A 1 74 ? -5.811 0.154 0.504 1.00 95.12 74 VAL A O 1
ATOM 610 N N . LYS A 1 75 ? -7.852 -0.198 1.379 1.00 94.50 75 LYS A N 1
ATOM 611 C CA . LYS A 1 75 ? -7.434 -1.237 2.320 1.00 94.50 75 LYS A CA 1
ATOM 612 C C . LYS A 1 75 ? -8.180 -2.541 2.080 1.00 94.50 75 LYS A C 1
ATOM 614 O O . LYS A 1 75 ? -9.338 -2.545 1.669 1.00 94.50 75 LYS A O 1
ATOM 619 N N . VAL A 1 76 ? -7.510 -3.649 2.369 1.00 94.69 76 VAL A N 1
ATOM 620 C CA . VAL A 1 76 ? -8.112 -4.983 2.368 1.00 94.69 76 VAL A CA 1
ATOM 621 C C . VAL A 1 76 ? -7.790 -5.665 3.685 1.00 94.69 76 VAL A C 1
ATOM 623 O O . VAL A 1 76 ? -6.637 -5.700 4.115 1.00 94.69 76 VAL A O 1
ATOM 626 N N . GLU A 1 77 ? -8.820 -6.201 4.327 1.00 93.69 77 GLU A N 1
ATOM 627 C CA . GLU A 1 77 ? -8.720 -6.855 5.629 1.00 93.69 77 GLU A CA 1
ATOM 628 C C . GLU A 1 77 ? -8.793 -8.378 5.475 1.00 93.69 77 GLU A C 1
ATOM 630 O O . GLU A 1 77 ? -9.635 -8.887 4.738 1.00 93.69 77 GLU A O 1
ATOM 635 N N . ASP A 1 78 ? -7.935 -9.107 6.195 1.00 90.06 78 ASP A N 1
ATOM 636 C CA . ASP A 1 78 ? -7.934 -10.578 6.266 1.00 90.06 78 ASP A CA 1
ATOM 637 C C . ASP A 1 78 ? -7.845 -11.286 4.884 1.00 90.06 78 ASP A C 1
ATOM 639 O O . ASP A 1 78 ? -8.358 -12.394 4.700 1.00 90.06 78 ASP A O 1
ATOM 643 N N . SER A 1 79 ? -7.180 -10.664 3.901 1.00 90.00 79 SER A N 1
ATOM 644 C CA . SER A 1 79 ? -7.031 -11.216 2.545 1.00 90.00 79 SER A CA 1
ATOM 645 C C . SER A 1 79 ? -6.041 -12.376 2.478 1.00 90.00 79 SER A C 1
ATOM 647 O O . SER A 1 79 ? -4.950 -12.338 3.050 1.00 90.00 79 SER A O 1
ATOM 649 N N . GLN A 1 80 ? -6.362 -13.389 1.670 1.00 88.38 80 GLN A N 1
ATOM 650 C CA . GLN A 1 80 ? -5.404 -14.451 1.347 1.00 88.38 80 GLN A CA 1
ATOM 651 C C . GLN A 1 80 ? -4.330 -13.986 0.354 1.00 88.38 80 GLN A C 1
ATOM 653 O O . GLN A 1 80 ? -3.263 -14.604 0.282 1.00 88.38 80 GLN A O 1
ATOM 658 N N . LEU A 1 81 ? -4.582 -12.896 -0.383 1.00 87.06 81 LEU A N 1
ATOM 659 C CA . LEU A 1 81 ? -3.648 -12.329 -1.357 1.00 87.06 81 LEU A CA 1
ATOM 660 C C . LEU A 1 81 ? -2.384 -11.786 -0.692 1.00 87.06 81 LEU A C 1
ATOM 662 O O . LEU A 1 81 ? -1.320 -11.824 -1.309 1.00 87.06 81 LEU A O 1
ATOM 666 N N . THR A 1 82 ? -2.456 -11.385 0.580 1.00 86.56 82 THR A N 1
ATOM 667 C CA . THR A 1 82 ? -1.287 -10.977 1.371 1.00 86.56 82 THR A CA 1
ATOM 668 C C . THR A 1 82 ? -0.174 -12.021 1.300 1.00 86.56 82 THR A C 1
ATOM 670 O O . THR A 1 82 ? 0.996 -11.675 1.148 1.00 86.56 82 THR A O 1
ATOM 673 N N . ARG A 1 83 ? -0.527 -13.316 1.281 1.00 84.69 83 ARG A N 1
ATOM 674 C CA . ARG A 1 83 ? 0.439 -14.425 1.218 1.00 84.69 83 ARG A CA 1
ATOM 675 C C . ARG A 1 83 ? 1.245 -14.479 -0.076 1.00 84.69 83 ARG A C 1
ATOM 677 O O . ARG A 1 83 ? 2.325 -15.061 -0.078 1.00 84.69 83 ARG A O 1
ATOM 684 N N . LEU A 1 84 ? 0.732 -13.900 -1.159 1.00 85.62 84 LEU A N 1
ATOM 685 C CA . LEU A 1 84 ? 1.425 -13.841 -2.446 1.00 85.62 84 LEU A CA 1
ATOM 686 C C . LEU A 1 84 ? 2.513 -12.765 -2.463 1.00 85.62 84 LEU A C 1
ATOM 688 O O . LEU A 1 84 ? 3.499 -12.913 -3.179 1.00 85.62 84 LEU A O 1
ATOM 692 N N . TYR A 1 85 ? 2.336 -11.699 -1.681 1.00 84.38 85 TYR A N 1
ATOM 693 C CA . TYR A 1 85 ? 3.259 -10.565 -1.645 1.00 84.38 85 TYR A CA 1
ATOM 694 C C . TYR A 1 85 ? 4.210 -10.633 -0.450 1.00 84.38 85 TYR A C 1
ATOM 696 O O . TYR A 1 85 ? 5.401 -10.373 -0.595 1.00 84.38 85 TYR A O 1
ATOM 704 N N . SER A 1 86 ? 3.697 -10.999 0.724 1.00 83.50 86 SER A N 1
ATOM 705 C CA . SER A 1 86 ? 4.475 -11.155 1.949 1.00 83.50 86 SER A CA 1
ATOM 706 C C . SER A 1 86 ? 3.737 -12.071 2.945 1.00 83.50 86 SER A C 1
ATOM 708 O O . SER A 1 86 ? 2.932 -11.591 3.741 1.00 83.50 86 SER A O 1
ATOM 710 N N . PRO A 1 87 ? 3.995 -13.393 2.939 1.00 73.31 87 PRO A N 1
ATOM 711 C CA . PRO A 1 87 ? 3.273 -14.363 3.773 1.00 73.31 87 PRO A CA 1
ATOM 712 C C . PRO A 1 87 ? 3.519 -14.245 5.280 1.00 73.31 87 PRO A C 1
ATOM 714 O O . PRO A 1 87 ? 2.698 -14.740 6.050 1.00 73.31 87 PRO A O 1
ATOM 717 N N . ASP A 1 88 ? 4.603 -13.585 5.693 1.00 76.88 88 ASP A N 1
ATOM 718 C CA . ASP A 1 88 ? 5.065 -13.571 7.087 1.00 76.88 88 ASP A CA 1
ATOM 719 C C . ASP A 1 88 ? 5.023 -12.179 7.739 1.00 76.88 88 ASP A C 1
ATOM 721 O O . ASP A 1 88 ? 5.485 -12.011 8.869 1.00 76.88 88 ASP A O 1
ATOM 725 N N . LYS A 1 89 ? 4.504 -11.160 7.043 1.00 78.62 89 LYS A N 1
ATOM 726 C CA . LYS A 1 89 ? 4.425 -9.789 7.570 1.00 78.62 89 LYS A CA 1
ATOM 727 C C . LYS A 1 89 ? 3.075 -9.178 7.256 1.00 78.62 89 LYS A C 1
ATOM 729 O O . LYS A 1 89 ? 2.662 -9.215 6.109 1.00 78.62 89 LYS A O 1
ATOM 734 N N . GLU A 1 90 ? 2.461 -8.581 8.267 1.00 80.81 90 GLU A N 1
ATOM 735 C CA . GLU A 1 90 ? 1.314 -7.678 8.175 1.00 80.81 90 GLU A CA 1
ATOM 736 C C . GLU A 1 90 ? 1.541 -6.546 9.199 1.00 80.81 90 GLU A C 1
ATOM 738 O O . GLU A 1 90 ? 2.046 -6.831 10.293 1.00 80.81 90 GLU A O 1
ATOM 743 N N . PRO A 1 91 ? 1.222 -5.276 8.885 1.00 92.19 91 PRO A N 1
ATOM 744 C CA . PRO A 1 91 ? 0.622 -4.785 7.640 1.00 92.19 91 PRO A CA 1
ATOM 745 C C . PRO A 1 91 ? 1.566 -4.863 6.431 1.00 92.19 91 PRO A C 1
ATOM 747 O O . PRO A 1 91 ? 2.787 -4.908 6.580 1.00 92.19 91 PRO A O 1
ATOM 750 N N . VAL A 1 92 ? 0.990 -4.878 5.226 1.00 93.94 92 VAL A N 1
ATOM 751 C CA . VAL A 1 92 ? 1.741 -4.841 3.960 1.00 93.94 92 VAL A CA 1
ATOM 752 C C . VAL A 1 92 ? 1.218 -3.707 3.103 1.00 93.94 92 VAL A C 1
ATOM 754 O O . VAL A 1 92 ? 0.028 -3.658 2.803 1.00 93.94 92 VAL A O 1
ATOM 757 N N . LEU A 1 93 ? 2.112 -2.825 2.667 1.00 95.62 93 LEU A N 1
ATOM 758 C CA . LEU A 1 93 ? 1.777 -1.738 1.759 1.00 95.62 93 LEU A CA 1
ATOM 759 C C . LEU A 1 93 ? 2.315 -2.051 0.361 1.00 95.62 93 LEU A C 1
ATOM 761 O O . LEU A 1 93 ? 3.518 -2.248 0.175 1.00 95.62 93 LEU A O 1
ATOM 765 N N . VAL A 1 94 ? 1.421 -2.114 -0.625 1.00 95.88 94 VAL A N 1
ATOM 766 C CA . VAL A 1 94 ? 1.762 -2.461 -2.010 1.00 95.88 94 VAL A CA 1
ATOM 767 C C . VAL A 1 94 ? 1.262 -1.381 -2.955 1.00 95.88 94 VAL A C 1
ATOM 769 O O . VAL A 1 94 ? 0.088 -1.025 -2.935 1.00 95.88 94 VAL A O 1
ATOM 772 N N . PHE A 1 95 ? 2.142 -0.894 -3.825 1.00 96.50 95 PHE A N 1
ATOM 773 C CA . PHE A 1 95 ? 1.806 0.040 -4.890 1.00 96.50 95 PHE A CA 1
ATOM 774 C C . PHE A 1 95 ? 1.810 -0.664 -6.253 1.00 96.50 95 PHE A C 1
ATOM 776 O O . PHE A 1 95 ? 2.855 -1.014 -6.798 1.00 96.50 95 PHE A O 1
ATOM 783 N N . PHE A 1 96 ? 0.629 -0.881 -6.819 1.00 95.69 96 PHE A N 1
ATOM 784 C CA . PHE A 1 96 ? 0.434 -1.427 -8.156 1.00 95.69 96 PHE A CA 1
ATOM 785 C C . PHE A 1 96 ? 0.538 -0.331 -9.212 1.00 95.69 96 PHE A C 1
ATOM 787 O O . PHE A 1 96 ? -0.159 0.681 -9.144 1.00 95.69 96 PHE A O 1
ATOM 794 N N . ARG A 1 97 ? 1.383 -0.572 -10.217 1.00 94.62 97 ARG A N 1
ATOM 795 C CA . ARG A 1 97 ? 1.648 0.341 -11.335 1.00 94.62 97 ARG A CA 1
ATOM 796 C C . ARG A 1 97 ? 1.453 -0.411 -12.635 1.00 94.62 97 ARG A C 1
ATOM 798 O O .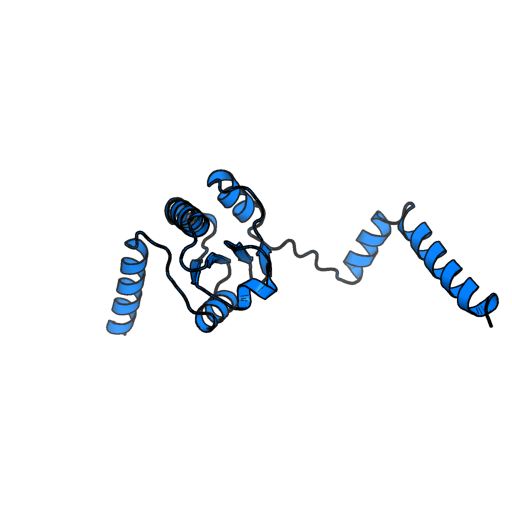 ARG A 1 97 ? 2.248 -1.290 -12.961 1.00 94.62 97 ARG A O 1
ATOM 805 N N . HIS A 1 98 ? 0.372 -0.122 -13.345 1.00 92.00 98 HIS A N 1
ATOM 806 C CA . HIS A 1 98 ? -0.063 -0.882 -14.517 1.00 92.00 98 HIS A CA 1
ATOM 807 C C . HIS A 1 98 ? -0.144 -2.393 -14.220 1.00 92.00 98 HIS A C 1
ATOM 809 O O . HIS A 1 98 ? 0.329 -3.226 -14.989 1.00 92.00 98 HIS A O 1
ATOM 815 N N . GLY A 1 99 ? -0.676 -2.743 -13.045 1.00 90.00 99 GLY A N 1
ATOM 816 C CA . GLY A 1 99 ? -0.754 -4.123 -12.560 1.00 90.00 99 GLY A CA 1
ATOM 817 C C . GLY A 1 99 ? 0.546 -4.701 -11.986 1.00 90.00 99 GLY A C 1
ATOM 818 O O . GLY A 1 99 ? 0.514 -5.787 -11.412 1.00 90.00 99 GLY A O 1
ATOM 819 N N . ILE A 1 100 ? 1.680 -3.997 -12.084 1.00 91.44 100 ILE A N 1
ATOM 820 C CA . ILE A 1 100 ? 2.972 -4.459 -11.560 1.00 91.44 100 ILE A CA 1
ATOM 821 C C . ILE A 1 100 ? 3.119 -4.017 -10.095 1.00 91.44 100 ILE A C 1
ATOM 823 O O . ILE A 1 100 ? 3.186 -2.809 -9.837 1.00 91.44 100 ILE A O 1
ATOM 827 N N . PRO A 1 101 ? 3.199 -4.951 -9.129 1.00 93.88 101 PRO A N 1
ATOM 828 C CA . PRO A 1 101 ? 3.311 -4.610 -7.716 1.00 93.88 101 PRO A CA 1
ATOM 829 C C . PRO A 1 101 ? 4.694 -4.037 -7.375 1.00 93.88 101 PRO A C 1
ATOM 831 O O . PRO A 1 101 ? 5.725 -4.494 -7.869 1.00 93.88 101 PRO A O 1
ATOM 834 N N . LEU A 1 102 ? 4.712 -3.049 -6.486 1.00 93.56 102 LEU A N 1
ATOM 835 C CA . LEU A 1 102 ? 5.873 -2.582 -5.738 1.00 93.56 102 LEU A CA 1
ATOM 836 C C . LEU A 1 102 ? 5.575 -2.759 -4.256 1.00 93.56 102 LEU A C 1
ATOM 838 O O . LEU A 1 102 ? 4.694 -2.091 -3.723 1.00 93.56 102 LEU A O 1
ATOM 842 N N . LEU A 1 103 ? 6.303 -3.648 -3.595 1.00 93.69 103 LEU A N 1
ATOM 843 C CA . LEU A 1 103 ? 6.223 -3.777 -2.148 1.00 93.69 103 LEU A CA 1
ATOM 844 C C . LEU A 1 103 ? 6.977 -2.613 -1.491 1.00 93.69 103 LEU A C 1
ATOM 846 O O . LEU A 1 103 ? 8.114 -2.339 -1.872 1.00 93.69 103 LEU A O 1
ATOM 850 N N . TYR A 1 104 ? 6.356 -1.954 -0.514 1.00 94.25 104 TYR A N 1
ATOM 851 C CA . TYR A 1 104 ? 7.029 -0.981 0.342 1.00 94.25 104 TYR A CA 1
ATOM 852 C C . TYR A 1 104 ? 7.554 -1.670 1.605 1.00 94.25 104 TYR A C 1
ATOM 854 O O . TYR A 1 104 ? 6.788 -2.268 2.360 1.00 94.25 104 TYR A O 1
ATOM 862 N N . ASP A 1 105 ? 8.862 -1.586 1.829 1.00 90.75 105 ASP A N 1
ATOM 863 C CA . ASP A 1 105 ? 9.576 -2.177 2.967 1.00 90.75 105 ASP A CA 1
ATOM 864 C C . ASP A 1 105 ? 10.259 -1.131 3.868 1.00 90.75 105 ASP A C 1
ATOM 866 O O . ASP A 1 105 ? 10.970 -1.487 4.812 1.00 90.75 105 ASP A O 1
ATOM 870 N N . GLY A 1 106 ? 10.039 0.156 3.587 1.00 89.75 106 GLY A N 1
ATOM 871 C CA . GLY A 1 106 ? 10.580 1.268 4.360 1.00 89.75 106 GLY A CA 1
ATOM 872 C C . GLY A 1 106 ? 9.857 1.505 5.695 1.00 89.75 106 GLY A C 1
ATOM 873 O O . GLY A 1 106 ? 8.825 0.895 5.980 1.00 89.75 106 GLY A O 1
ATOM 874 N N . PRO A 1 107 ? 10.386 2.405 6.544 1.00 92.00 107 PRO A N 1
ATOM 875 C CA . PRO A 1 107 ? 9.710 2.829 7.765 1.00 92.00 107 PRO A CA 1
ATOM 876 C C . PRO A 1 107 ? 8.397 3.562 7.463 1.00 92.00 107 PRO A C 1
ATOM 878 O O . PRO A 1 107 ? 8.222 4.141 6.390 1.00 92.00 107 PRO A O 1
ATOM 881 N N . LEU A 1 108 ? 7.496 3.578 8.444 1.00 92.44 108 LEU A N 1
ATOM 882 C CA . LEU A 1 108 ? 6.271 4.369 8.398 1.00 92.44 108 LEU A CA 1
ATOM 883 C C . LEU A 1 108 ? 6.632 5.857 8.524 1.00 92.44 108 LEU A C 1
ATOM 885 O O . LEU A 1 108 ? 6.886 6.354 9.619 1.00 92.44 108 LEU A O 1
ATOM 889 N N . ASN A 1 109 ? 6.776 6.523 7.383 1.00 93.12 109 ASN A N 1
ATOM 890 C CA . ASN A 1 109 ? 7.106 7.937 7.284 1.00 93.12 109 ASN A CA 1
ATOM 891 C C . ASN A 1 109 ? 6.509 8.500 5.996 1.00 93.12 109 ASN A C 1
ATOM 893 O O . ASN A 1 109 ? 6.808 8.007 4.907 1.00 93.12 109 ASN A O 1
ATOM 897 N N . ASP A 1 110 ? 5.713 9.547 6.144 1.00 90.56 110 ASP A N 1
ATOM 898 C CA . ASP A 1 110 ? 4.911 10.125 5.074 1.00 90.56 110 ASP A CA 1
ATOM 899 C C . ASP A 1 110 ? 5.734 10.567 3.863 1.00 90.56 110 ASP A C 1
ATOM 901 O O . ASP A 1 110 ? 5.494 10.145 2.727 1.00 90.56 110 ASP A O 1
ATOM 905 N N . GLU A 1 111 ? 6.770 11.366 4.118 1.00 91.31 111 GLU A N 1
ATOM 906 C CA . GLU A 1 111 ? 7.657 11.887 3.082 1.00 91.31 111 GLU A CA 1
ATOM 907 C C . GLU A 1 111 ? 8.345 10.748 2.327 1.00 91.31 111 GLU A C 1
ATOM 909 O O . GLU A 1 111 ? 8.444 10.778 1.099 1.00 91.31 111 GLU A O 1
ATOM 914 N N . LEU A 1 112 ? 8.791 9.715 3.046 1.00 93.75 112 LEU A N 1
ATOM 915 C CA . LEU A 1 112 ? 9.478 8.581 2.443 1.00 93.75 112 LEU A CA 1
ATOM 916 C C . LEU A 1 112 ? 8.536 7.702 1.619 1.00 93.75 112 LEU A C 1
ATOM 918 O O . LEU A 1 112 ? 8.927 7.264 0.533 1.00 93.75 112 LEU A O 1
ATOM 922 N N . ILE A 1 113 ? 7.317 7.452 2.099 1.00 94.19 113 ILE A N 1
ATOM 923 C CA . ILE A 1 113 ? 6.293 6.694 1.370 1.00 94.19 113 ILE A CA 1
ATOM 924 C C . ILE A 1 113 ? 5.974 7.415 0.059 1.00 94.19 113 ILE A C 1
ATOM 926 O O . ILE A 1 113 ? 6.116 6.835 -1.025 1.00 94.19 113 ILE A O 1
ATOM 930 N N . LEU A 1 114 ? 5.628 8.702 0.145 1.00 93.94 114 LEU A N 1
ATOM 931 C CA . LEU A 1 114 ? 5.281 9.515 -1.015 1.00 93.94 114 LEU A CA 1
ATOM 932 C C . LEU A 1 114 ? 6.454 9.619 -1.998 1.00 93.94 114 LEU A C 1
ATOM 934 O O . LEU A 1 114 ? 6.274 9.421 -3.204 1.00 93.94 114 LEU A O 1
ATOM 938 N N . HIS A 1 115 ? 7.670 9.864 -1.502 1.00 93.88 115 HIS A N 1
ATOM 939 C CA . HIS A 1 115 ? 8.880 9.915 -2.322 1.00 93.88 115 HIS A CA 1
ATOM 940 C C . HIS A 1 115 ? 9.148 8.583 -3.029 1.00 93.88 115 HIS A C 1
ATOM 942 O O . HIS A 1 115 ? 9.460 8.561 -4.225 1.00 93.88 115 HIS A O 1
ATOM 948 N N . THR A 1 116 ? 9.013 7.465 -2.312 1.00 94.00 116 THR A N 1
ATOM 949 C CA . THR A 1 116 ? 9.245 6.127 -2.863 1.00 94.00 116 THR A CA 1
ATOM 950 C C . THR A 1 116 ? 8.274 5.842 -3.997 1.00 94.00 116 THR A C 1
ATOM 952 O O . THR A 1 116 ? 8.709 5.440 -5.077 1.00 94.00 116 THR A O 1
ATOM 955 N N . PHE A 1 117 ? 6.981 6.105 -3.802 1.00 94.81 117 PHE A N 1
ATOM 956 C CA . PHE A 1 117 ? 5.969 5.877 -4.834 1.00 94.81 117 PHE A CA 1
ATOM 957 C C . PHE A 1 117 ? 6.088 6.847 -6.006 1.00 94.81 117 PHE A C 1
ATOM 959 O O . PHE A 1 117 ? 5.937 6.428 -7.149 1.00 94.81 117 PHE A O 1
ATOM 966 N N . THR A 1 118 ? 6.455 8.103 -5.759 1.00 93.56 118 THR A N 1
ATOM 967 C CA . THR A 1 118 ? 6.664 9.101 -6.819 1.00 93.56 118 THR A CA 1
ATOM 968 C C . THR A 1 118 ? 7.869 8.764 -7.689 1.00 93.56 118 THR A C 1
ATOM 970 O O . THR A 1 118 ? 7.761 8.752 -8.915 1.00 93.56 118 THR A O 1
ATOM 973 N N . THR A 1 119 ? 8.999 8.407 -7.076 1.00 93.25 119 THR A N 1
ATOM 974 C CA . THR A 1 119 ? 10.221 8.008 -7.800 1.00 93.25 119 THR A CA 1
ATOM 975 C C . THR A 1 119 ? 10.005 6.742 -8.623 1.00 93.25 119 THR A C 1
ATOM 977 O O . THR A 1 119 ? 10.619 6.552 -9.670 1.00 93.25 119 THR A O 1
ATOM 980 N N . ASN A 1 120 ? 9.107 5.879 -8.158 1.00 92.19 120 ASN A N 1
ATOM 981 C CA . ASN A 1 120 ? 8.811 4.603 -8.779 1.00 92.19 120 ASN A CA 1
ATOM 982 C C . ASN A 1 120 ? 7.455 4.592 -9.492 1.00 92.19 120 ASN A C 1
ATOM 984 O O . ASN A 1 120 ? 6.928 3.503 -9.692 1.00 92.19 120 ASN A O 1
ATOM 988 N N . LYS A 1 121 ? 6.881 5.750 -9.851 1.00 91.94 121 LYS A N 1
ATOM 989 C CA . LYS A 1 121 ? 5.523 5.855 -10.417 1.00 91.94 121 LYS A CA 1
ATOM 990 C C . LYS A 1 121 ? 5.335 4.967 -11.643 1.00 91.94 121 LYS A C 1
ATOM 992 O O . LYS A 1 121 ? 4.380 4.201 -11.713 1.00 91.94 121 LYS A O 1
ATOM 997 N N . GLU A 1 122 ? 6.293 5.018 -12.560 1.00 88.25 122 GLU 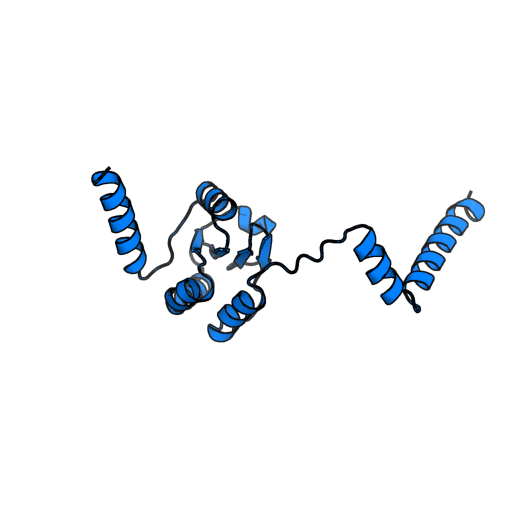A N 1
ATOM 998 C CA . GLU A 1 122 ? 6.337 4.115 -13.702 1.00 88.25 122 GLU A CA 1
ATOM 999 C C . GLU A 1 122 ? 7.157 2.868 -13.351 1.00 88.25 122 GLU A C 1
ATOM 1001 O O . GLU A 1 122 ? 8.228 2.979 -12.737 1.00 88.25 122 GLU A O 1
ATOM 1006 N N . PRO A 1 123 ? 6.698 1.664 -13.731 1.00 79.69 123 PRO A N 1
ATOM 1007 C CA . PRO A 1 123 ? 7.537 0.488 -13.620 1.00 79.69 123 PRO A CA 1
ATOM 1008 C C . PRO A 1 123 ? 8.765 0.706 -14.507 1.00 79.69 123 PRO A C 1
ATOM 1010 O O . PRO A 1 123 ? 8.641 1.104 -15.664 1.00 79.69 123 PRO A O 1
ATOM 1013 N N . ILE A 1 124 ? 9.959 0.437 -13.977 1.00 67.56 124 ILE A N 1
ATOM 1014 C CA . ILE A 1 124 ? 11.185 0.423 -14.779 1.00 67.56 124 ILE A CA 1
ATOM 1015 C C . ILE A 1 124 ? 11.087 -0.795 -15.703 1.00 67.56 124 ILE A C 1
ATOM 1017 O O . ILE A 1 124 ? 11.595 -1.874 -15.401 1.00 67.56 124 ILE A O 1
ATOM 1021 N N . SER A 1 125 ? 10.377 -0.649 -16.817 1.00 55.84 125 SER A N 1
ATOM 1022 C CA . SER A 1 125 ? 10.355 -1.629 -17.887 1.00 55.84 125 SER A CA 1
ATOM 1023 C C . SER A 1 125 ? 11.711 -1.570 -18.578 1.00 55.84 125 SER A C 1
ATOM 1025 O O . SER A 1 125 ? 11.937 -0.857 -19.550 1.00 55.84 125 SER A O 1
ATOM 1027 N N . LYS A 1 126 ? 12.666 -2.354 -18.076 1.00 54.56 126 LYS A N 1
ATOM 1028 C CA . LYS A 1 126 ? 13.692 -2.877 -18.974 1.00 54.56 126 LYS A CA 1
ATOM 1029 C C . LYS A 1 126 ? 12.992 -3.903 -19.852 1.00 54.56 126 LYS A C 1
ATOM 1031 O O . LYS A 1 126 ? 12.974 -5.084 -19.520 1.00 54.56 126 LYS A O 1
ATOM 1036 N N . GLU A 1 127 ? 12.369 -3.448 -20.937 1.00 52.34 127 GLU A N 1
ATOM 1037 C CA . GLU A 1 127 ? 12.050 -4.348 -22.038 1.00 52.34 127 GLU A CA 1
ATOM 1038 C C . GLU A 1 127 ? 13.373 -4.939 -22.526 1.00 52.3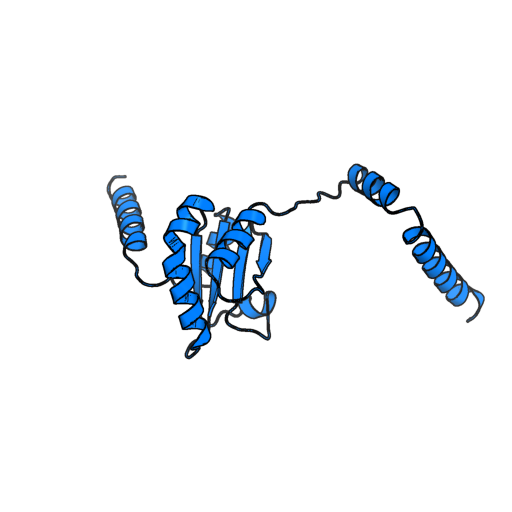4 127 GLU A C 1
ATOM 1040 O O . GLU A 1 127 ? 14.188 -4.281 -23.174 1.00 52.34 127 GLU A O 1
ATOM 1045 N N . LEU A 1 128 ? 13.622 -6.188 -22.143 1.00 54.00 128 LEU A N 1
ATOM 1046 C CA . LEU A 1 128 ? 14.695 -6.979 -22.715 1.00 54.00 128 LEU A CA 1
ATOM 1047 C C . LEU A 1 128 ? 14.187 -7.492 -24.057 1.00 54.00 128 LEU A C 1
ATOM 1049 O O . LEU A 1 128 ? 13.752 -8.630 -24.186 1.00 54.00 128 LEU A O 1
ATOM 1053 N N . THR A 1 129 ? 14.187 -6.615 -25.051 1.00 58.22 129 THR A N 1
ATOM 1054 C CA . THR A 1 129 ? 14.125 -7.047 -26.443 1.00 58.22 129 THR A CA 1
ATOM 1055 C C . THR A 1 129 ? 15.473 -7.681 -26.809 1.00 58.22 129 THR A C 1
ATOM 1057 O O . THR A 1 129 ? 16.496 -7.283 -26.247 1.00 58.22 129 THR A O 1
ATOM 1060 N N . ASP A 1 130 ? 15.514 -8.649 -27.731 1.00 64.50 130 ASP A N 1
ATOM 1061 C CA . ASP A 1 130 ? 16.751 -9.374 -28.097 1.00 64.50 130 ASP A CA 1
ATOM 1062 C C . ASP A 1 130 ? 17.922 -8.421 -28.421 1.00 64.50 130 ASP A C 1
ATOM 1064 O O . ASP A 1 130 ? 19.057 -8.612 -27.989 1.00 64.50 130 ASP A O 1
ATOM 1068 N N . ASN A 1 131 ? 17.620 -7.300 -29.071 1.00 59.12 131 ASN A N 1
ATOM 1069 C CA . ASN A 1 131 ? 18.549 -6.212 -29.369 1.00 59.12 131 ASN A CA 1
ATOM 1070 C C . ASN A 1 131 ? 19.005 -5.403 -28.134 1.00 59.12 131 ASN A C 1
ATOM 1072 O O . ASN A 1 131 ? 20.159 -4.985 -28.078 1.00 59.12 131 ASN A O 1
ATOM 1076 N N . THR A 1 132 ? 18.164 -5.197 -27.118 1.00 64.50 132 THR A N 1
ATOM 1077 C CA . THR A 1 132 ? 18.569 -4.529 -25.862 1.00 64.50 132 THR A CA 1
ATOM 1078 C C . THR A 1 132 ? 19.362 -5.479 -24.963 1.00 64.50 132 THR A C 1
ATOM 1080 O O . THR A 1 132 ? 20.310 -5.070 -24.289 1.00 64.50 132 THR A O 1
ATOM 1083 N N . PHE A 1 133 ? 19.011 -6.766 -24.984 1.00 63.38 133 PHE A N 1
ATOM 1084 C CA . PHE A 1 133 ? 19.705 -7.817 -24.254 1.00 63.38 133 PHE A CA 1
ATOM 1085 C C . PHE A 1 133 ? 21.157 -7.968 -24.724 1.00 63.38 133 PHE A C 1
ATOM 1087 O O . PHE A 1 133 ? 22.061 -8.001 -23.886 1.00 63.38 133 PHE A O 1
ATOM 1094 N N . GLU A 1 134 ? 21.407 -7.975 -26.037 1.00 65.44 134 GLU A N 1
ATOM 1095 C CA . GLU A 1 134 ? 22.767 -8.009 -26.594 1.00 65.44 134 GLU A CA 1
ATOM 1096 C C . GLU A 1 134 ? 23.606 -6.789 -26.187 1.00 65.44 134 GLU A C 1
ATOM 1098 O O . GLU A 1 134 ? 24.750 -6.940 -25.762 1.00 65.44 134 GLU A O 1
ATOM 1103 N N . HIS A 1 135 ? 23.038 -5.581 -26.217 1.00 59.81 135 HIS A N 1
ATOM 1104 C CA . HIS A 1 135 ? 23.757 -4.377 -25.790 1.00 59.81 135 HIS A CA 1
ATOM 1105 C C . HIS A 1 135 ? 24.067 -4.363 -24.282 1.00 59.81 135 HIS A C 1
ATOM 1107 O O . HIS A 1 135 ? 25.164 -3.970 -23.875 1.00 59.81 135 HIS A O 1
ATOM 1113 N N . LEU A 1 136 ? 23.137 -4.817 -23.435 1.00 59.53 136 LEU A N 1
ATOM 1114 C CA . LEU A 1 136 ? 23.340 -4.874 -21.982 1.00 59.53 136 LEU A CA 1
ATOM 1115 C C . LEU A 1 136 ? 24.299 -6.001 -21.570 1.00 59.53 136 LEU A C 1
ATOM 1117 O O . LEU A 1 136 ? 25.080 -5.831 -20.632 1.00 59.53 136 LEU A O 1
ATOM 1121 N N . THR A 1 137 ? 24.288 -7.130 -22.282 1.00 59.44 137 THR A N 1
ATOM 1122 C CA . THR A 1 137 ? 25.260 -8.213 -22.074 1.00 59.44 137 THR A CA 1
ATOM 1123 C C . THR A 1 137 ? 26.646 -7.822 -22.568 1.00 59.44 137 THR A C 1
ATOM 1125 O O . THR A 1 137 ? 27.600 -8.051 -21.834 1.00 59.44 137 THR A O 1
ATOM 1128 N N . GLN A 1 138 ? 26.774 -7.128 -23.703 1.00 62.72 138 GLN A N 1
ATOM 1129 C CA . GLN A 1 138 ? 28.052 -6.582 -24.181 1.00 62.72 138 GLN A CA 1
ATOM 1130 C C . GLN A 1 138 ? 28.683 -5.586 -23.191 1.00 62.72 138 GLN A C 1
ATOM 1132 O O . GLN A 1 138 ? 29.901 -5.579 -23.006 1.00 62.72 138 GLN A O 1
ATOM 1137 N N . ALA A 1 139 ? 27.863 -4.784 -22.504 1.00 57.41 139 ALA A N 1
ATOM 1138 C CA . ALA A 1 139 ? 28.326 -3.869 -21.458 1.00 57.41 139 ALA A CA 1
ATOM 1139 C C . ALA A 1 139 ? 28.740 -4.591 -20.157 1.00 57.41 139 ALA A C 1
ATOM 1141 O O . ALA A 1 139 ? 29.633 -4.128 -19.447 1.00 57.41 139 ALA A O 1
ATOM 1142 N N . ALA A 1 140 ? 28.119 -5.733 -19.842 1.00 52.66 140 ALA A N 1
ATOM 1143 C CA . ALA A 1 140 ? 28.458 -6.569 -18.685 1.00 52.66 140 ALA A CA 1
ATOM 1144 C C . ALA A 1 140 ? 29.585 -7.588 -18.971 1.00 52.66 140 ALA A C 1
ATOM 1146 O O . ALA A 1 140 ? 30.204 -8.131 -18.045 1.00 52.66 140 ALA A O 1
ATOM 1147 N N . THR A 1 141 ? 29.897 -7.848 -20.243 1.00 58.81 141 THR A N 1
ATOM 1148 C CA . THR A 1 141 ? 30.999 -8.715 -20.672 1.00 58.81 141 THR A CA 1
ATOM 1149 C C . THR A 1 141 ? 32.322 -7.966 -20.647 1.00 58.81 141 THR A C 1
ATOM 1151 O O . THR A 1 141 ? 32.888 -7.602 -21.671 1.00 58.81 141 THR A O 1
ATOM 1154 N N . GLY A 1 142 ? 32.841 -7.778 -19.441 1.00 56.50 142 GLY A N 1
ATOM 1155 C CA . GLY A 1 142 ? 34.266 -7.530 -19.233 1.00 56.50 142 GLY A CA 1
ATOM 1156 C C . GLY A 1 142 ? 34.960 -8.682 -18.514 1.00 56.50 142 GLY A C 1
ATOM 1157 O O . GLY A 1 142 ? 36.083 -9.033 -18.854 1.00 56.50 142 GLY A O 1
ATOM 1158 N N . ASN A 1 143 ? 34.307 -9.295 -17.518 1.00 54.00 143 ASN A N 1
ATOM 1159 C CA . ASN A 1 143 ? 34.997 -10.277 -16.671 1.00 54.00 143 ASN A CA 1
ATOM 1160 C C . ASN A 1 143 ? 34.078 -11.307 -15.991 1.00 54.00 143 ASN A C 1
ATOM 1162 O O . ASN A 1 143 ? 34.461 -12.463 -15.845 1.00 54.00 143 ASN A O 1
ATOM 1166 N N . LEU A 1 144 ? 32.848 -10.936 -15.610 1.00 54.28 144 LEU A N 1
ATOM 1167 C CA . LEU A 1 144 ? 32.002 -11.809 -14.785 1.00 54.28 144 LEU A CA 1
ATOM 1168 C C . LEU A 1 144 ? 31.257 -12.873 -15.607 1.00 54.28 144 LEU A C 1
ATOM 1170 O O . LEU A 1 144 ? 31.267 -14.047 -15.249 1.00 54.28 144 LEU A O 1
ATOM 1174 N N . PHE A 1 145 ? 30.675 -12.496 -16.749 1.00 57.53 145 PHE A N 1
ATOM 1175 C CA . PHE A 1 145 ? 29.889 -13.427 -17.572 1.00 57.53 145 PHE A CA 1
ATOM 1176 C C . PHE A 1 145 ? 30.756 -14.527 -18.210 1.00 57.53 145 PHE A C 1
ATOM 1178 O O . PHE A 1 145 ? 30.364 -15.689 -18.251 1.00 57.53 145 PHE A O 1
ATOM 1185 N N . SER A 1 146 ? 31.982 -14.181 -18.622 1.00 57.62 146 SER A N 1
ATOM 1186 C CA . SER A 1 146 ? 32.973 -15.144 -19.131 1.00 57.62 146 SER A CA 1
ATOM 1187 C C . SER A 1 146 ? 33.395 -16.158 -18.061 1.00 57.62 146 SER A C 1
ATOM 1189 O O . SER A 1 146 ? 33.586 -17.336 -18.366 1.00 57.62 146 SER A O 1
ATOM 1191 N N . LEU A 1 147 ? 33.484 -15.731 -16.795 1.00 57.88 147 LEU A N 1
ATOM 1192 C CA . LEU A 1 147 ? 33.812 -16.613 -15.676 1.00 57.88 147 LEU A CA 1
ATOM 1193 C C . LEU A 1 147 ? 32.666 -17.588 -15.373 1.00 57.88 147 LEU A C 1
ATOM 1195 O O . LEU A 1 147 ? 32.919 -18.778 -15.210 1.00 57.88 147 LEU A O 1
ATOM 1199 N N . TYR A 1 148 ? 31.416 -17.112 -15.375 1.00 61.34 148 TYR A N 1
ATOM 1200 C CA . TYR A 1 148 ? 30.233 -17.959 -15.174 1.00 61.34 148 TYR A CA 1
ATOM 1201 C C . TYR A 1 148 ? 30.044 -18.973 -16.304 1.00 61.34 148 TYR A C 1
ATOM 1203 O O . TYR A 1 148 ? 29.824 -20.151 -16.029 1.00 61.34 148 TYR A O 1
ATOM 1211 N N . LEU A 1 149 ? 30.192 -18.556 -17.567 1.00 62.84 149 LEU A N 1
ATOM 1212 C CA . LEU A 1 149 ? 30.065 -19.473 -18.702 1.00 62.84 149 LEU A CA 1
ATOM 1213 C C . LEU A 1 149 ? 31.188 -20.522 -18.710 1.00 62.84 149 LEU A C 1
ATOM 1215 O O . LEU A 1 149 ? 30.932 -21.692 -18.989 1.00 62.84 149 LEU A O 1
ATOM 1219 N N . LYS A 1 150 ? 32.419 -20.132 -18.343 1.00 63.06 150 LYS A N 1
ATOM 1220 C CA . LYS A 1 150 ? 33.525 -21.083 -18.144 1.00 63.06 150 LYS A CA 1
ATOM 1221 C C . LYS A 1 150 ? 33.251 -22.050 -16.999 1.00 63.06 150 LYS A C 1
ATOM 1223 O O . LYS A 1 150 ? 33.560 -23.227 -17.147 1.00 63.06 150 LYS A O 1
ATOM 1228 N N . LEU A 1 151 ? 32.669 -21.584 -15.894 1.00 66.62 151 LEU A N 1
ATOM 1229 C CA . LEU A 1 151 ? 32.348 -22.432 -14.747 1.00 66.62 151 LEU A CA 1
ATOM 1230 C C . LEU A 1 151 ? 31.262 -23.458 -15.101 1.00 66.62 151 LEU A C 1
ATOM 1232 O O . LEU A 1 151 ? 31.442 -24.641 -14.843 1.00 66.62 151 LEU A O 1
ATOM 1236 N N . ILE A 1 152 ? 30.187 -23.027 -15.767 1.00 74.00 152 ILE A N 1
ATOM 1237 C CA . ILE A 1 152 ? 29.097 -23.909 -16.214 1.00 74.00 152 ILE A CA 1
ATOM 1238 C C . ILE A 1 152 ? 29.611 -24.939 -17.227 1.00 74.00 152 ILE A C 1
ATOM 1240 O O . ILE A 1 152 ? 29.312 -26.124 -17.107 1.00 74.00 152 ILE A O 1
ATOM 1244 N N . CYS A 1 153 ? 30.431 -24.516 -18.193 1.00 69.12 153 CYS A N 1
ATOM 1245 C CA . CYS A 1 153 ? 30.996 -25.423 -19.191 1.00 69.12 153 CYS A CA 1
ATOM 1246 C C . CYS A 1 153 ? 31.967 -26.438 -18.562 1.00 69.12 153 CYS A C 1
ATOM 1248 O O . CYS A 1 153 ? 31.954 -27.610 -18.930 1.00 69.12 153 CYS A O 1
ATOM 1250 N N . LEU A 1 154 ? 32.763 -26.024 -17.566 1.00 67.38 154 LEU A N 1
ATOM 1251 C CA . LEU A 1 154 ? 33.648 -26.928 -16.828 1.00 67.38 154 LEU A CA 1
ATOM 1252 C C . LEU A 1 154 ? 32.859 -27.946 -15.991 1.00 67.38 154 LEU A C 1
ATOM 1254 O O . LEU A 1 154 ? 33.227 -29.116 -15.973 1.00 67.38 154 LEU A O 1
ATOM 1258 N N . ILE A 1 155 ? 31.767 -27.529 -15.341 1.00 71.31 155 ILE A N 1
ATOM 1259 C CA . ILE A 1 155 ? 30.894 -28.428 -14.569 1.00 71.31 155 ILE A CA 1
ATOM 1260 C C . ILE A 1 155 ? 30.256 -29.473 -15.492 1.00 71.31 155 ILE A C 1
ATOM 1262 O O . ILE A 1 155 ? 30.363 -30.666 -15.220 1.00 71.31 155 ILE A O 1
ATOM 1266 N N . LEU A 1 156 ? 29.687 -29.048 -16.626 1.00 69.38 156 LEU A N 1
ATOM 1267 C CA . LEU A 1 156 ? 29.088 -29.963 -17.606 1.00 69.38 156 LEU A CA 1
ATOM 1268 C C . LEU A 1 156 ? 30.123 -30.914 -18.226 1.00 69.38 156 LEU A C 1
ATOM 1270 O O . LEU A 1 156 ? 29.824 -32.082 -18.474 1.00 69.38 156 LEU A O 1
ATOM 1274 N N . PHE A 1 157 ? 31.353 -30.444 -18.450 1.00 71.44 157 PHE A N 1
ATOM 1275 C CA . PHE A 1 157 ? 32.440 -31.294 -18.932 1.00 71.44 157 PHE A CA 1
ATOM 1276 C C . PHE A 1 157 ? 32.865 -32.333 -17.882 1.00 71.44 157 PHE A C 1
ATOM 1278 O O . PHE A 1 157 ? 33.078 -33.493 -18.228 1.00 71.44 157 PHE A O 1
ATOM 1285 N N . ILE A 1 158 ? 32.946 -31.956 -16.602 1.00 65.06 158 ILE A N 1
ATOM 1286 C CA . ILE A 1 158 ? 33.283 -32.887 -15.515 1.00 65.06 158 ILE A CA 1
ATOM 1287 C C . ILE A 1 158 ? 32.187 -33.944 -15.332 1.00 65.06 158 ILE A C 1
ATOM 1289 O O . ILE A 1 158 ? 32.519 -35.124 -15.243 1.00 65.06 158 ILE A O 1
ATOM 1293 N N . GLU A 1 159 ? 30.906 -33.564 -15.337 1.00 63.81 159 GLU A N 1
ATOM 1294 C CA . GLU A 1 159 ? 29.805 -34.533 -15.214 1.00 63.81 159 GLU A CA 1
ATOM 1295 C C . GLU A 1 159 ? 29.733 -35.499 -16.401 1.00 63.81 159 GLU A C 1
ATOM 1297 O O . GLU A 1 159 ? 29.431 -36.672 -16.220 1.00 63.81 159 GLU A O 1
ATOM 1302 N N . THR A 1 160 ? 30.062 -35.041 -17.612 1.00 63.41 160 THR A N 1
ATOM 1303 C CA . THR A 1 160 ? 29.972 -35.887 -18.813 1.00 63.41 160 THR A CA 1
ATOM 1304 C C . THR A 1 160 ? 31.171 -36.828 -18.974 1.00 63.41 160 THR A C 1
ATOM 1306 O O . THR A 1 160 ? 31.026 -37.908 -19.542 1.00 63.41 160 THR A O 1
ATOM 1309 N N . TYR A 1 161 ? 32.365 -36.433 -18.512 1.00 59.47 161 TYR A N 1
ATOM 1310 C CA . TYR A 1 161 ? 33.611 -37.145 -18.839 1.00 59.47 161 TYR A CA 1
ATOM 1311 C C . TYR A 1 161 ? 34.386 -37.701 -17.643 1.00 59.47 161 TYR A C 1
ATOM 1313 O O . TYR A 1 161 ? 35.245 -38.560 -17.847 1.00 59.47 161 TYR A O 1
ATOM 1321 N N . LEU A 1 162 ? 34.135 -37.229 -16.419 1.00 55.81 162 LEU A N 1
ATOM 1322 C CA . LEU A 1 162 ? 34.905 -37.640 -15.239 1.00 55.81 162 LEU A CA 1
ATOM 1323 C C . LEU A 1 162 ? 34.134 -38.574 -14.293 1.00 55.81 162 LEU A C 1
ATOM 1325 O O . LEU A 1 162 ? 34.763 -39.234 -13.469 1.00 55.81 162 LEU A O 1
ATOM 1329 N N . PHE A 1 163 ? 32.809 -38.667 -14.430 1.00 56.50 163 PHE A N 1
ATOM 1330 C CA . PHE A 1 163 ? 31.959 -39.580 -13.663 1.00 56.50 163 PHE A CA 1
ATOM 1331 C C . PHE A 1 163 ? 30.984 -40.336 -14.586 1.00 56.50 163 PHE A C 1
ATOM 1333 O O . PHE A 1 163 ? 29.822 -39.944 -14.681 1.00 56.50 163 PHE A O 1
ATOM 1340 N N . PRO A 1 164 ? 31.431 -41.389 -15.296 1.00 55.81 164 PRO A N 1
ATOM 1341 C CA . PRO A 1 164 ? 30.515 -42.414 -15.792 1.00 55.81 164 PRO A CA 1
ATOM 1342 C C . PRO A 1 164 ? 29.929 -43.259 -14.650 1.00 55.81 164 PRO A C 1
ATOM 1344 O O . PRO A 1 164 ? 30.626 -43.455 -13.624 1.00 55.81 164 PRO A O 1
#

pLDDT: mean 79.67, std 16.49, range [38.56, 96.75]

Sequence (164 aa):
MKKIVICTILFYLFSIAQSNLEVVQDEELMNLIRTEKHVIVLFSRKYCESCDNYENELTGLREDIVETLNAWVVKVEDSQLTRLYSPDKEPVLVFFRHGIPLLYDGPLNDELILHTFTTNKEPISKELTDNTFEHLTQAATGNLFSLYLKLICLILFIETYLFP

InterPro domains:
  IPR036249 Thioredoxin-like superfamily [SSF52833] (20-132)

Organism: NCBI:txid50390

Secondary structure (DSSP, 8-state):
-HHHHHHHHHHHHHHHT-SSPEE--HHHHHHHHHH-SEEEEEEE-TT-HHHHHHHHHHHHTHHHHHHHH--EEEEEES-TTHHHH-TT-SSEEEEEETTEEEEE-S-S-HHHHHHHHHHTSS-------HHHHHHHHHHHTTTHHHHHHHHHHHHHHHHHHT--

Radius of gyration: 22.79 Å; chains: 1; bounding box: 64×57×46 Å

Foldseek 3Di:
DVVVVVVVVVVVVVCVPDQWFAEDEPVVVVVCLQPPQKEKEWEAEPPDPVSVLLGNLCSVCVVVCCVQLVYRYHYYYPDPCCCVVPVPDPGWIWMRGNNDIDTDPDDPDNVCVSVVCNVCSHPPPPPPDVVSVVVVVVVVPPPDVVVVVVVVVVVVCCVVPVPD